Protein AF-A0A9D5JQM1-F1 (afdb_monomer)

Structure (mmCIF, N/CA/C/O backbone):
data_AF-A0A9D5JQM1-F1
#
_entry.id   AF-A0A9D5JQM1-F1
#
loop_
_atom_site.group_PDB
_atom_site.id
_atom_site.type_symbol
_atom_site.label_atom_id
_atom_site.label_alt_id
_atom_site.label_comp_id
_atom_site.label_asym_id
_atom_site.label_entity_id
_atom_site.label_seq_id
_atom_site.pdbx_PDB_ins_code
_atom_site.Cartn_x
_atom_site.Cartn_y
_atom_site.Cartn_z
_atom_site.occupancy
_atom_site.B_iso_or_equiv
_atom_site.auth_seq_id
_atom_site.auth_comp_id
_atom_site.auth_asym_id
_atom_site.auth_atom_id
_atom_site.pdbx_PDB_model_num
ATOM 1 N N . MET A 1 1 ? 53.566 -5.783 -6.086 1.00 63.25 1 MET A N 1
ATOM 2 C CA . MET A 1 1 ? 53.182 -7.204 -5.906 1.00 63.25 1 MET A CA 1
ATOM 3 C C . MET A 1 1 ? 51.922 -7.411 -5.061 1.00 63.25 1 MET A C 1
ATOM 5 O O . MET A 1 1 ? 50.955 -7.956 -5.580 1.00 63.25 1 MET A O 1
ATOM 9 N N . MET A 1 2 ? 51.857 -6.982 -3.789 1.00 69.62 2 MET A N 1
ATOM 10 C CA . MET A 1 2 ? 50.644 -7.212 -2.968 1.00 69.62 2 MET A CA 1
ATOM 11 C C . MET A 1 2 ? 49.400 -6.446 -3.450 1.00 69.62 2 MET A C 1
ATOM 13 O O . MET A 1 2 ? 48.293 -6.981 -3.414 1.00 69.62 2 MET A O 1
ATOM 17 N N . LYS A 1 3 ? 49.568 -5.217 -3.957 1.00 79.88 3 LYS A N 1
ATOM 18 C CA . LYS A 1 3 ? 48.455 -4.411 -4.483 1.00 79.88 3 LYS A CA 1
ATOM 19 C C . LYS A 1 3 ? 47.808 -5.056 -5.713 1.00 79.88 3 LYS A C 1
ATOM 21 O O . LYS A 1 3 ? 46.584 -5.097 -5.795 1.00 79.88 3 LYS A O 1
ATOM 26 N N . GLU A 1 4 ? 48.605 -5.604 -6.634 1.00 82.69 4 GLU A N 1
ATOM 27 C CA . GLU A 1 4 ? 48.062 -6.275 -7.821 1.00 82.69 4 GLU A CA 1
ATOM 28 C C . GLU A 1 4 ? 47.371 -7.596 -7.464 1.00 82.69 4 GLU A C 1
ATOM 30 O O . GLU A 1 4 ? 46.330 -7.921 -8.039 1.00 82.69 4 GLU A O 1
ATOM 35 N N . ALA A 1 5 ? 47.909 -8.339 -6.490 1.00 80.94 5 ALA A N 1
ATOM 36 C CA . ALA A 1 5 ? 47.285 -9.560 -5.985 1.00 80.94 5 ALA A CA 1
ATOM 37 C C . ALA A 1 5 ? 45.921 -9.264 -5.336 1.00 80.94 5 ALA A C 1
ATOM 39 O O . ALA A 1 5 ? 44.926 -9.902 -5.679 1.00 80.94 5 ALA A O 1
ATOM 40 N N . MET A 1 6 ? 45.844 -8.232 -4.489 1.00 79.75 6 MET A N 1
ATOM 41 C CA . MET A 1 6 ? 44.593 -7.784 -3.870 1.00 79.75 6 MET A CA 1
ATOM 42 C C . MET A 1 6 ? 43.574 -7.311 -4.917 1.00 79.75 6 MET A C 1
ATOM 44 O O . MET A 1 6 ? 42.417 -7.725 -4.891 1.00 79.75 6 MET A O 1
ATOM 48 N N . GLN A 1 7 ? 43.999 -6.508 -5.898 1.00 83.94 7 GLN A N 1
ATOM 49 C CA . GLN A 1 7 ? 43.118 -6.043 -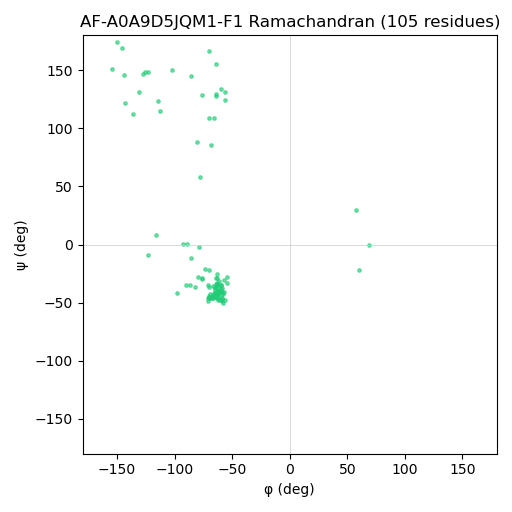6.977 1.00 83.94 7 GLN A CA 1
ATOM 50 C C . GLN A 1 7 ? 42.600 -7.191 -7.856 1.00 83.94 7 GLN A C 1
ATOM 52 O O . GLN A 1 7 ? 41.453 -7.148 -8.304 1.00 83.94 7 GLN A O 1
ATOM 57 N N . ARG A 1 8 ? 43.404 -8.240 -8.079 1.00 82.19 8 ARG A N 1
ATOM 58 C CA . ARG A 1 8 ? 42.966 -9.458 -8.780 1.00 82.19 8 ARG A CA 1
ATOM 59 C C . ARG A 1 8 ? 41.885 -10.213 -8.013 1.00 82.19 8 ARG A C 1
ATOM 61 O O . ARG A 1 8 ? 40.956 -10.711 -8.643 1.00 82.19 8 ARG A O 1
ATOM 68 N N . ILE A 1 9 ? 41.990 -10.289 -6.689 1.00 82.38 9 ILE A N 1
ATOM 69 C CA . ILE A 1 9 ? 40.991 -10.954 -5.844 1.00 82.38 9 ILE A CA 1
ATOM 70 C C . ILE A 1 9 ? 39.702 -10.122 -5.791 1.00 82.38 9 ILE A C 1
ATOM 72 O O . ILE A 1 9 ? 38.628 -10.659 -6.045 1.00 82.38 9 ILE A O 1
ATOM 76 N N . ILE A 1 10 ? 39.795 -8.801 -5.592 1.00 78.94 10 ILE A N 1
ATOM 77 C CA . ILE A 1 10 ? 38.631 -7.893 -5.575 1.00 78.94 10 ILE A CA 1
ATOM 78 C C . ILE A 1 10 ? 37.847 -7.961 -6.894 1.00 78.94 10 ILE A C 1
ATOM 80 O O . ILE A 1 10 ? 36.620 -8.048 -6.880 1.00 78.94 10 ILE A O 1
ATOM 84 N N . ARG A 1 11 ? 38.536 -8.001 -8.043 1.00 75.50 11 ARG A N 1
ATOM 85 C CA . ARG A 1 11 ? 37.885 -8.149 -9.359 1.00 75.50 11 ARG A CA 1
ATOM 86 C C . ARG A 1 11 ? 37.148 -9.479 -9.532 1.00 75.50 11 ARG A C 1
ATOM 88 O O . ARG A 1 11 ? 36.182 -9.527 -10.282 1.00 75.50 11 ARG A O 1
ATOM 95 N N . ARG A 1 12 ? 37.585 -10.547 -8.855 1.00 71.06 12 ARG A N 1
ATOM 96 C CA . ARG A 1 12 ? 36.899 -11.854 -8.853 1.00 71.06 12 ARG A CA 1
ATOM 97 C C . ARG A 1 12 ? 35.697 -11.886 -7.912 1.00 71.06 12 ARG A C 1
ATOM 99 O O . ARG A 1 12 ? 34.768 -12.642 -8.158 1.00 71.06 12 ARG A O 1
ATOM 106 N N . LEU A 1 13 ? 35.725 -11.072 -6.857 1.00 66.88 13 LEU A N 1
ATOM 107 C CA . LEU A 1 13 ? 34.630 -10.922 -5.898 1.00 66.88 13 LEU A CA 1
ATOM 108 C C . LEU A 1 13 ? 33.584 -9.901 -6.343 1.00 66.88 13 LEU A C 1
ATOM 110 O O . LEU A 1 13 ? 32.524 -9.835 -5.732 1.00 66.88 13 LEU A O 1
ATOM 114 N N . THR A 1 14 ? 33.865 -9.100 -7.378 1.00 62.00 14 THR A N 1
ATOM 115 C CA . THR A 1 14 ? 32.885 -8.157 -7.920 1.00 62.00 14 THR A CA 1
ATOM 116 C C . THR A 1 14 ? 31.751 -8.979 -8.532 1.00 62.00 14 THR A C 1
ATOM 118 O O . THR A 1 14 ? 31.973 -9.626 -9.561 1.00 62.00 14 THR A O 1
ATOM 121 N N . PRO A 1 15 ? 30.546 -9.009 -7.937 1.00 62.34 15 PRO A N 1
ATOM 122 C CA . PRO A 1 15 ? 29.467 -9.802 -8.486 1.00 62.34 15 PRO A CA 1
ATOM 123 C C . PRO A 1 15 ? 29.050 -9.117 -9.784 1.00 62.34 15 PRO A C 1
ATOM 125 O O . PRO A 1 15 ? 28.456 -8.041 -9.763 1.00 62.34 15 PRO A O 1
ATOM 128 N N . VAL A 1 16 ? 29.345 -9.721 -10.935 1.00 57.53 16 VAL A N 1
ATOM 129 C CA . VAL A 1 16 ? 28.742 -9.296 -12.207 1.00 57.53 16 VAL A CA 1
ATOM 130 C C . VAL A 1 16 ? 27.324 -9.863 -12.255 1.00 57.53 16 VAL A C 1
ATOM 132 O O . VAL A 1 16 ? 26.963 -10.634 -13.139 1.00 57.53 16 VAL A O 1
ATOM 135 N N . VAL A 1 17 ? 26.497 -9.518 -11.268 1.00 59.94 17 VAL A N 1
ATOM 136 C CA . VA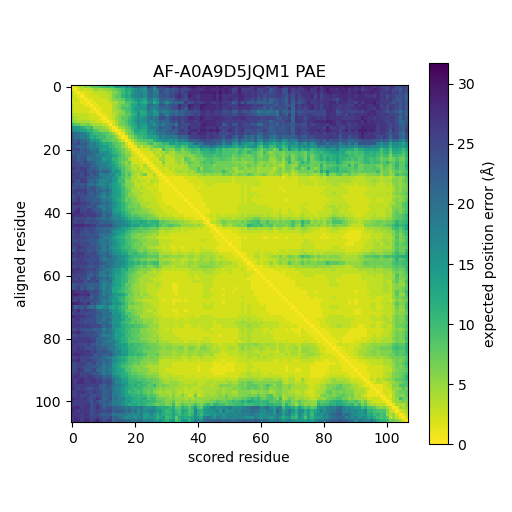L A 1 17 ? 25.067 -9.806 -11.325 1.00 59.94 17 VAL A CA 1
ATOM 137 C C . VAL A 1 17 ? 24.466 -8.707 -12.189 1.00 59.94 17 VAL A C 1
ATOM 139 O O . VAL A 1 17 ? 24.071 -7.648 -11.708 1.00 59.94 17 VAL A O 1
ATOM 142 N N . ARG A 1 18 ? 24.445 -8.928 -13.509 1.00 61.59 18 ARG A N 1
ATOM 143 C CA . ARG A 1 18 ? 23.635 -8.108 -14.416 1.00 61.59 18 ARG A CA 1
ATOM 144 C C . ARG A 1 18 ? 22.169 -8.419 -14.131 1.00 61.59 18 ARG A C 1
ATOM 146 O O . ARG A 1 18 ? 21.579 -9.289 -14.765 1.00 61.59 18 ARG A O 1
ATOM 153 N N . LEU A 1 19 ? 21.597 -7.736 -13.142 1.00 65.88 19 LEU A N 1
ATOM 154 C CA . LEU A 1 19 ? 20.169 -7.819 -12.868 1.00 65.88 19 LEU A CA 1
ATOM 155 C C . LEU A 1 19 ? 19.404 -7.355 -14.118 1.00 65.88 19 LEU A C 1
ATOM 157 O O . LEU A 1 19 ? 19.746 -6.314 -14.691 1.00 65.88 19 LEU A O 1
ATOM 161 N N . PRO A 1 20 ? 18.368 -8.088 -14.559 1.00 76.50 20 PRO A N 1
ATOM 162 C CA . PRO A 1 20 ? 17.524 -7.637 -15.653 1.00 76.50 20 PRO A CA 1
ATOM 163 C C . PRO A 1 20 ? 16.948 -6.257 -15.312 1.00 76.50 20 PRO A C 1
ATOM 165 O O . PRO A 1 20 ? 16.289 -6.102 -14.284 1.00 76.50 20 PRO A O 1
ATOM 168 N N . GLN A 1 21 ? 17.154 -5.255 -16.173 1.00 75.56 21 GLN A N 1
ATOM 169 C CA . GLN A 1 21 ? 16.676 -3.883 -15.928 1.00 75.56 21 GLN A CA 1
ATOM 170 C C . GLN A 1 21 ? 15.168 -3.832 -15.634 1.00 75.56 21 GLN A C 1
ATOM 172 O O . GLN A 1 21 ? 14.712 -3.034 -14.820 1.00 75.56 21 GLN A O 1
ATOM 177 N N . ALA A 1 22 ? 14.390 -4.726 -16.252 1.00 72.75 22 ALA A N 1
ATOM 178 C CA . ALA A 1 22 ? 12.958 -4.863 -16.003 1.00 72.75 22 ALA A CA 1
ATOM 179 C C . ALA A 1 22 ? 12.632 -5.336 -14.575 1.00 72.75 22 ALA A C 1
ATOM 181 O O . ALA A 1 22 ? 11.648 -4.877 -13.995 1.00 72.75 22 ALA A O 1
ATOM 182 N N . ALA A 1 23 ? 13.447 -6.227 -14.000 1.00 72.31 23 ALA A N 1
ATOM 183 C CA . ALA A 1 23 ? 13.289 -6.683 -12.622 1.00 72.31 23 ALA A CA 1
ATOM 184 C C . ALA A 1 23 ? 13.635 -5.558 -11.639 1.00 72.31 23 ALA A C 1
ATOM 186 O O . ALA A 1 23 ? 12.841 -5.271 -10.749 1.00 72.31 23 ALA A O 1
ATOM 187 N N . VAL A 1 24 ? 14.744 -4.845 -11.871 1.00 75.31 24 VAL A N 1
ATOM 188 C CA . VAL A 1 24 ? 15.136 -3.670 -11.069 1.00 75.31 24 VAL A CA 1
ATOM 189 C C . VAL A 1 24 ? 14.043 -2.602 -11.103 1.00 75.31 24 VAL A C 1
ATOM 191 O O . VAL A 1 24 ? 13.566 -2.167 -10.061 1.00 75.31 24 VAL A O 1
ATOM 194 N N . LYS A 1 25 ? 13.561 -2.240 -12.299 1.00 75.88 25 LYS A N 1
ATOM 195 C CA . LYS A 1 25 ? 12.480 -1.259 -12.467 1.00 75.88 25 LYS A CA 1
ATOM 196 C C . LYS A 1 25 ? 11.191 -1.690 -11.764 1.00 75.88 25 LYS A C 1
ATOM 198 O O . LYS A 1 25 ? 10.464 -0.842 -11.259 1.00 75.88 25 LYS A O 1
ATOM 203 N N . ARG A 1 26 ? 10.890 -2.992 -11.733 1.00 76.31 26 ARG A N 1
ATOM 204 C CA . ARG A 1 26 ? 9.727 -3.524 -11.013 1.00 76.31 26 ARG A CA 1
ATOM 205 C C . ARG A 1 26 ? 9.894 -3.386 -9.503 1.00 76.31 26 ARG A C 1
ATOM 207 O O . ARG A 1 26 ? 8.957 -2.935 -8.862 1.00 76.31 26 ARG A O 1
ATOM 214 N N . VAL A 1 27 ? 11.057 -3.742 -8.961 1.00 73.81 27 VAL A N 1
ATOM 215 C CA . VAL A 1 27 ? 11.348 -3.611 -7.523 1.00 73.81 27 VAL A CA 1
ATOM 216 C C . VAL A 1 27 ? 11.221 -2.156 -7.080 1.00 73.81 27 VAL A C 1
ATOM 218 O O . VAL A 1 27 ? 10.496 -1.893 -6.127 1.00 73.81 27 VAL A O 1
ATOM 221 N N . VAL A 1 28 ? 11.804 -1.216 -7.833 1.00 7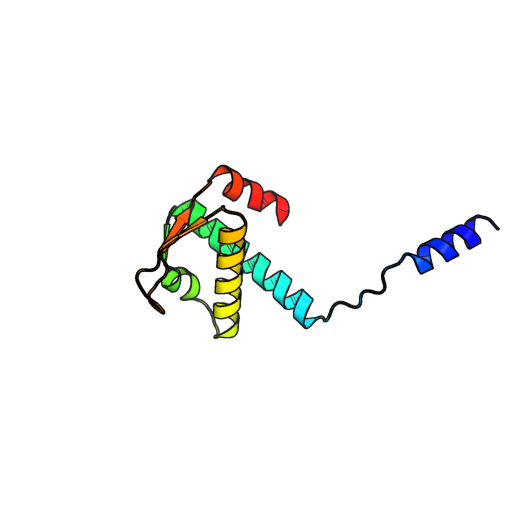5.81 28 VAL A N 1
ATOM 222 C CA . VAL A 1 28 ? 11.669 0.226 -7.558 1.00 75.81 28 VAL A CA 1
ATOM 223 C C . VAL A 1 28 ? 10.192 0.635 -7.530 1.00 75.81 28 VAL A C 1
ATOM 225 O O . VAL A 1 28 ? 9.728 1.223 -6.561 1.00 75.81 28 VAL A O 1
ATOM 228 N N . ARG A 1 29 ? 9.400 0.214 -8.526 1.00 84.69 29 ARG A N 1
ATOM 229 C CA . ARG A 1 29 ? 7.960 0.522 -8.563 1.00 84.69 29 ARG A CA 1
ATOM 230 C C . ARG A 1 29 ? 7.171 -0.076 -7.393 1.00 84.69 29 ARG A C 1
ATOM 232 O O . ARG A 1 29 ? 6.180 0.514 -6.979 1.00 84.69 29 ARG A O 1
ATOM 239 N N . ILE A 1 30 ? 7.561 -1.246 -6.885 1.00 87.81 30 ILE A N 1
ATOM 240 C CA . ILE A 1 30 ? 6.924 -1.842 -5.702 1.00 87.81 30 ILE A CA 1
ATOM 241 C C . ILE A 1 30 ? 7.232 -0.983 -4.470 1.00 87.81 30 ILE A C 1
ATOM 243 O O . ILE A 1 30 ? 6.307 -0.649 -3.736 1.00 87.81 30 ILE A O 1
ATOM 247 N N . GLN A 1 31 ? 8.491 -0.577 -4.275 1.00 87.81 31 GLN A N 1
ATOM 248 C CA . GLN A 1 31 ? 8.902 0.292 -3.162 1.00 87.81 31 GLN A CA 1
ATOM 249 C C . GLN A 1 31 ? 8.159 1.636 -3.176 1.00 87.81 31 GLN A C 1
ATOM 251 O O . GLN A 1 31 ? 7.682 2.093 -2.134 1.00 87.81 31 GLN A O 1
ATOM 256 N N . ASP A 1 32 ? 7.968 2.220 -4.362 1.00 89.69 32 ASP A N 1
ATOM 257 C CA . ASP A 1 32 ? 7.174 3.441 -4.532 1.00 89.69 32 ASP A CA 1
ATOM 258 C C . ASP A 1 32 ? 5.731 3.240 -4.036 1.00 89.69 32 ASP A C 1
ATOM 260 O O . ASP A 1 32 ? 5.193 4.060 -3.288 1.00 89.69 32 A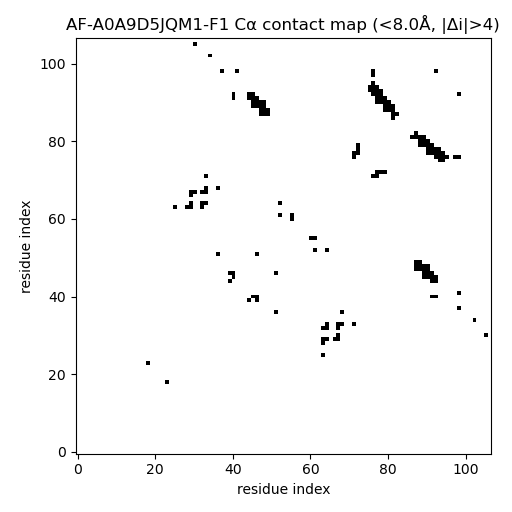SP A O 1
ATOM 264 N N . LYS A 1 33 ? 5.099 2.116 -4.408 1.00 91.62 33 LYS A N 1
ATOM 265 C CA . LYS A 1 33 ? 3.717 1.799 -4.009 1.00 91.62 33 LYS A CA 1
ATOM 266 C C . LYS A 1 33 ? 3.573 1.442 -2.538 1.00 91.62 33 LYS A C 1
ATOM 268 O O . LYS A 1 33 ? 2.575 1.830 -1.932 1.00 91.62 33 LYS A O 1
ATOM 273 N N . ILE A 1 34 ? 4.562 0.773 -1.953 1.00 90.75 34 ILE A N 1
ATOM 274 C CA . ILE A 1 34 ? 4.638 0.542 -0.507 1.00 90.75 34 ILE A CA 1
ATOM 275 C C . ILE A 1 34 ? 4.648 1.888 0.230 1.00 90.75 34 ILE A C 1
ATOM 277 O O . ILE A 1 34 ? 3.843 2.103 1.136 1.00 90.75 34 ILE A O 1
ATOM 281 N N . SER A 1 35 ? 5.498 2.820 -0.208 1.00 89.75 35 SER A N 1
ATOM 282 C CA . SER A 1 35 ? 5.626 4.151 0.397 1.00 89.75 35 SER A CA 1
ATOM 283 C C . SER A 1 35 ? 4.336 4.971 0.277 1.00 89.75 35 SER A C 1
ATOM 285 O O . SER A 1 35 ? 3.900 5.610 1.239 1.00 89.75 35 SER A O 1
ATOM 287 N N . GLU A 1 36 ? 3.687 4.924 -0.889 1.00 91.19 36 GLU A N 1
ATOM 288 C CA . GLU A 1 36 ? 2.404 5.589 -1.138 1.00 91.19 36 GLU A CA 1
ATOM 289 C C . GLU A 1 36 ? 1.293 5.040 -0.226 1.00 91.19 36 GLU A C 1
ATOM 291 O O . GLU A 1 36 ? 0.572 5.810 0.416 1.00 91.19 36 GLU A O 1
ATOM 296 N N . LEU A 1 37 ? 1.170 3.712 -0.126 1.00 90.69 37 LEU A N 1
ATOM 297 C CA . LEU A 1 37 ? 0.165 3.057 0.713 1.00 90.69 37 LEU A CA 1
ATOM 298 C C . LEU A 1 37 ? 0.405 3.336 2.201 1.00 90.69 37 LEU A C 1
ATOM 300 O O . LEU A 1 37 ? -0.522 3.722 2.915 1.00 90.69 37 LEU A O 1
ATOM 304 N N . ALA A 1 38 ? 1.655 3.230 2.658 1.00 89.12 38 ALA A N 1
ATOM 305 C CA . ALA A 1 38 ? 2.030 3.537 4.034 1.00 89.12 38 ALA A CA 1
ATOM 306 C C . ALA A 1 38 ? 1.700 4.994 4.408 1.00 89.12 38 ALA A C 1
ATOM 308 O O . ALA A 1 38 ? 1.205 5.263 5.502 1.00 89.12 38 ALA A O 1
ATOM 309 N N . SER A 1 39 ? 1.924 5.945 3.496 1.00 89.25 39 SER A N 1
ATOM 310 C CA . SER A 1 39 ? 1.575 7.357 3.701 1.00 89.25 39 SER A CA 1
ATOM 311 C C . SER A 1 39 ? 0.066 7.577 3.862 1.00 89.25 39 SER A C 1
ATOM 313 O O . SER A 1 39 ? -0.354 8.344 4.731 1.00 89.25 39 SER A O 1
ATOM 315 N N . HIS A 1 40 ? -0.762 6.886 3.071 1.00 89.81 40 HIS A N 1
ATOM 316 C CA . HIS A 1 40 ? -2.221 6.951 3.206 1.00 89.81 40 HIS A CA 1
ATOM 317 C C . HIS A 1 40 ? -2.709 6.340 4.523 1.00 89.81 40 HIS A C 1
ATOM 319 O O . HIS A 1 40 ? -3.502 6.963 5.238 1.00 89.81 40 HIS A O 1
ATOM 325 N N . LEU A 1 41 ? -2.190 5.163 4.873 1.00 89.69 41 LEU A N 1
ATOM 326 C CA . LEU A 1 41 ? -2.566 4.445 6.089 1.00 89.69 41 LEU A CA 1
ATOM 327 C C . LEU A 1 41 ? -2.212 5.221 7.361 1.00 89.69 41 LEU A C 1
ATOM 329 O O . LEU A 1 41 ? -2.996 5.223 8.303 1.00 89.69 41 LEU A O 1
ATOM 333 N N . ARG A 1 42 ? -1.115 5.986 7.372 1.00 86.75 42 ARG A N 1
ATOM 334 C CA . ARG A 1 42 ? -0.785 6.882 8.497 1.00 86.75 42 ARG A CA 1
ATOM 335 C C . ARG A 1 42 ? -1.804 7.997 8.733 1.00 86.75 42 ARG A C 1
ATOM 337 O O . ARG A 1 42 ? -1.872 8.518 9.838 1.00 86.75 42 ARG A O 1
ATOM 344 N N . LYS A 1 43 ? -2.556 8.406 7.706 1.00 87.38 43 LYS A N 1
ATOM 345 C CA . LYS A 1 43 ? -3.534 9.504 7.805 1.00 87.38 43 LYS A CA 1
ATOM 346 C C . LYS A 1 43 ? -4.923 9.025 8.204 1.00 87.38 43 LYS A C 1
ATOM 348 O O . LYS A 1 43 ? -5.650 9.758 8.858 1.00 87.38 43 LYS A O 1
ATOM 353 N N . THR A 1 44 ? -5.305 7.834 7.751 1.00 84.81 44 THR A N 1
ATOM 354 C CA . THR A 1 44 ? -6.700 7.362 7.793 1.00 84.81 44 THR A CA 1
ATOM 355 C C . THR A 1 44 ? -6.874 6.047 8.550 1.00 84.81 44 THR A C 1
ATOM 357 O O . THR A 1 44 ? -8.003 5.674 8.847 1.00 84.81 44 THR A O 1
ATOM 360 N N . SER A 1 45 ? -5.780 5.365 8.921 1.00 84.62 45 SER A N 1
ATOM 361 C CA . SER A 1 45 ? -5.715 4.048 9.591 1.00 84.62 45 SER A CA 1
ATOM 362 C C . SER A 1 45 ? -6.356 2.877 8.833 1.00 84.62 45 SER A C 1
ATOM 364 O O . SER A 1 45 ? -5.982 1.727 9.070 1.00 84.62 45 SER A O 1
ATOM 366 N N . LYS A 1 46 ? -7.275 3.158 7.904 1.00 92.25 46 LYS A N 1
ATOM 367 C CA . LYS A 1 46 ? -7.958 2.211 7.027 1.00 92.25 46 LYS A CA 1
ATOM 368 C C . LYS A 1 46 ? -8.199 2.803 5.640 1.00 92.25 46 LYS A C 1
ATOM 370 O O . LYS A 1 46 ? -8.460 3.998 5.514 1.00 92.25 46 LYS A O 1
ATOM 375 N N . ILE A 1 47 ? -8.142 1.963 4.613 1.00 95.38 47 ILE A N 1
ATOM 376 C CA . ILE A 1 47 ? -8.453 2.323 3.224 1.00 95.38 47 ILE A CA 1
ATOM 377 C C . ILE A 1 47 ? -8.892 1.081 2.444 1.00 95.38 47 ILE A C 1
ATOM 379 O O . ILE A 1 47 ? -8.426 -0.019 2.727 1.00 95.38 47 ILE A O 1
ATOM 383 N N . HIS A 1 48 ? -9.729 1.252 1.424 1.00 96.31 48 HIS A N 1
ATOM 384 C CA . HIS A 1 48 ? -10.024 0.174 0.479 1.00 96.31 48 HIS A CA 1
ATOM 385 C C . HIS A 1 48 ? -8.995 0.109 -0.661 1.00 96.31 48 HIS A C 1
ATOM 387 O O . HIS A 1 48 ? -8.512 1.135 -1.155 1.00 96.31 48 HIS A O 1
ATOM 393 N N . PHE A 1 49 ? -8.677 -1.092 -1.142 1.00 95.50 49 PHE A N 1
ATOM 394 C CA . PHE A 1 49 ? -7.734 -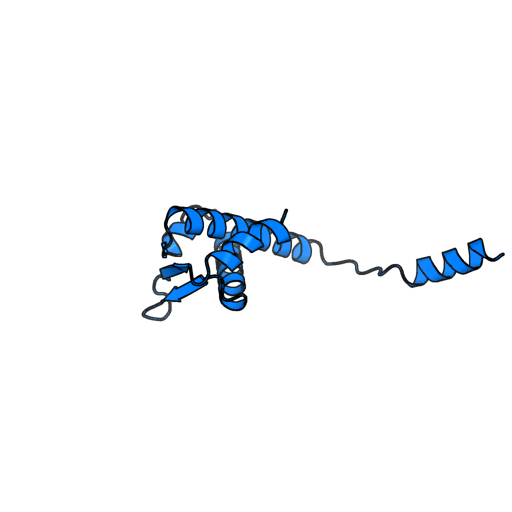1.282 -2.246 1.00 95.50 49 PHE A CA 1
ATOM 395 C C . PHE A 1 49 ? -8.223 -0.640 -3.552 1.00 95.50 49 PHE A C 1
ATOM 397 O O . PHE A 1 49 ? -7.424 -0.054 -4.296 1.00 95.50 49 PHE A O 1
ATOM 404 N N . SER A 1 50 ? -9.532 -0.664 -3.814 1.00 94.81 50 SER A N 1
ATOM 405 C CA . SER A 1 50 ? -10.144 0.067 -4.931 1.00 94.81 50 SER A CA 1
ATOM 406 C C . SER A 1 50 ? -9.855 1.576 -4.872 1.00 94.81 50 SER A C 1
ATOM 408 O O . SER A 1 50 ? -9.506 2.192 -5.883 1.00 94.81 50 SER A O 1
ATOM 410 N N . GLN A 1 51 ? -9.914 2.176 -3.680 1.00 93.50 51 GLN A N 1
ATOM 411 C CA . GLN A 1 51 ? -9.631 3.595 -3.462 1.00 93.50 51 GLN A CA 1
ATOM 412 C C . GLN A 1 51 ? -8.148 3.903 -3.672 1.00 93.50 51 GLN A C 1
ATOM 414 O O . GLN A 1 51 ? -7.814 4.887 -4.338 1.00 93.50 51 GLN A O 1
ATOM 419 N N . PHE A 1 52 ? -7.263 3.039 -3.166 1.00 93.19 52 PHE A N 1
ATOM 420 C CA . PHE A 1 52 ? -5.817 3.161 -3.355 1.00 93.19 52 PHE A CA 1
ATOM 421 C C . PHE A 1 52 ? -5.419 3.067 -4.837 1.00 93.19 52 PHE A C 1
ATOM 423 O O . PHE A 1 52 ? -4.597 3.843 -5.322 1.00 93.19 52 PHE A O 1
ATOM 430 N N . THR A 1 53 ? -6.045 2.164 -5.594 1.00 93.69 53 THR A N 1
ATOM 431 C CA . THR A 1 53 ? -5.732 1.940 -7.015 1.00 93.69 53 THR A CA 1
ATOM 432 C C . THR A 1 53 ? -6.525 2.814 -7.983 1.00 93.69 53 THR A C 1
ATOM 434 O O . THR A 1 53 ? -6.297 2.744 -9.192 1.00 93.69 53 THR A O 1
ATOM 437 N N . ARG A 1 54 ? -7.411 3.691 -7.494 1.00 91.81 54 ARG A N 1
ATOM 438 C CA . ARG A 1 54 ? -8.259 4.551 -8.337 1.00 91.81 54 ARG A CA 1
ATOM 439 C C . ARG A 1 54 ? -7.465 5.437 -9.302 1.00 91.81 54 ARG A C 1
ATOM 441 O O . ARG A 1 54 ? -7.956 5.756 -10.378 1.00 91.81 54 ARG A O 1
ATOM 448 N N . LYS A 1 55 ? -6.249 5.842 -8.921 1.00 85.44 55 LYS A N 1
ATOM 449 C CA . LYS A 1 55 ? -5.352 6.678 -9.743 1.00 85.44 55 LYS A CA 1
ATOM 450 C C . LYS A 1 55 ? -4.364 5.878 -10.601 1.00 85.44 55 LYS A C 1
ATOM 452 O O . LYS A 1 55 ? -3.560 6.491 -11.300 1.00 85.44 55 LYS A O 1
ATOM 457 N N . ALA A 1 56 ? -4.392 4.546 -10.541 1.00 90.00 56 ALA A N 1
ATOM 458 C CA . ALA A 1 56 ? -3.501 3.710 -11.336 1.00 90.00 56 ALA A CA 1
ATOM 459 C C . ALA A 1 56 ? -3.796 3.898 -12.832 1.00 90.00 56 ALA A C 1
ATOM 461 O O . ALA A 1 56 ? -4.947 3.808 -13.261 1.00 90.00 56 ALA A O 1
ATOM 462 N N . LYS A 1 57 ? -2.752 4.153 -13.623 1.00 87.56 57 LYS A N 1
ATOM 463 C CA . LYS A 1 57 ? -2.869 4.503 -15.046 1.00 87.56 57 LYS A CA 1
ATOM 464 C C . LYS A 1 57 ? -3.185 3.301 -15.926 1.00 87.56 57 LYS A C 1
ATOM 466 O O . LYS A 1 57 ? -3.800 3.449 -16.976 1.00 87.56 57 LYS A O 1
ATOM 471 N N . ASP A 1 58 ? -2.745 2.118 -15.512 1.00 91.38 58 ASP A N 1
ATOM 472 C CA . ASP A 1 58 ? -2.892 0.893 -16.282 1.00 91.38 58 ASP A CA 1
ATOM 473 C C . ASP A 1 58 ? -2.996 -0.352 -15.380 1.00 91.38 58 ASP A C 1
ATOM 475 O O . ASP A 1 58 ? -2.852 -0.306 -14.153 1.00 91.38 58 ASP A O 1
ATOM 479 N N . ARG A 1 59 ? -3.260 -1.505 -16.008 1.00 89.75 59 ARG A N 1
ATOM 480 C CA . ARG 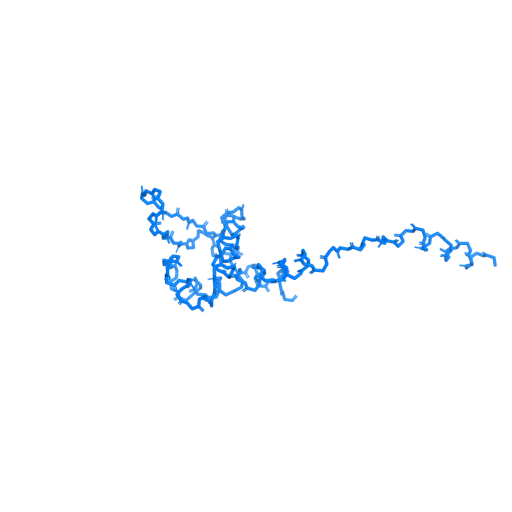A 1 59 ? -3.328 -2.804 -15.321 1.00 89.75 59 ARG A CA 1
ATOM 481 C C . ARG A 1 59 ? -1.998 -3.179 -14.669 1.00 89.75 59 ARG A C 1
ATOM 483 O O . ARG A 1 59 ? -2.002 -3.856 -13.645 1.00 89.75 59 ARG A O 1
ATOM 490 N N . HIS A 1 60 ? -0.873 -2.767 -15.247 1.00 90.06 60 HIS A N 1
ATOM 491 C CA . HIS A 1 60 ? 0.437 -3.079 -14.697 1.00 90.06 60 HIS A CA 1
ATOM 492 C C . HIS A 1 60 ? 0.643 -2.374 -13.352 1.00 90.06 60 HIS A C 1
ATOM 494 O O . HIS A 1 60 ? 1.052 -3.019 -12.392 1.00 90.06 60 HIS A O 1
ATOM 500 N N . GLU A 1 61 ? 0.284 -1.097 -13.242 1.00 89.94 61 GLU A N 1
ATOM 501 C CA . GLU A 1 61 ? 0.345 -0.336 -11.998 1.00 89.94 61 GLU A CA 1
ATOM 502 C C . GLU A 1 61 ? -0.579 -0.928 -10.926 1.00 89.94 61 GLU A C 1
ATOM 504 O O . GLU A 1 61 ? -0.148 -1.078 -9.785 1.00 89.94 61 GLU A O 1
ATOM 509 N N . LYS A 1 62 ? -1.787 -1.386 -11.293 1.00 92.25 62 LYS A N 1
ATOM 510 C CA . LYS A 1 62 ? -2.668 -2.120 -10.362 1.00 92.25 62 LYS A CA 1
ATOM 511 C C . LYS A 1 62 ? -2.025 -3.404 -9.831 1.00 92.25 62 LYS A C 1
ATOM 513 O O . LYS A 1 62 ? -2.103 -3.676 -8.636 1.00 92.25 62 LYS A O 1
ATOM 518 N N . VAL A 1 63 ? -1.364 -4.178 -10.696 1.00 92.75 63 VAL A N 1
ATOM 519 C CA . VAL A 1 63 ? -0.652 -5.402 -10.289 1.00 92.75 63 VAL A CA 1
ATOM 520 C C . VAL A 1 63 ? 0.515 -5.073 -9.357 1.00 92.75 63 VAL A C 1
ATOM 522 O O . VAL A 1 63 ? 0.694 -5.752 -8.352 1.00 92.75 63 VAL A O 1
ATOM 525 N N . VAL A 1 64 ? 1.286 -4.019 -9.638 1.00 92.25 64 VAL A N 1
ATOM 526 C CA . VAL A 1 64 ? 2.371 -3.583 -8.744 1.00 92.25 64 VAL A CA 1
ATOM 527 C C . VAL A 1 64 ? 1.828 -3.130 -7.386 1.00 92.25 64 VAL A C 1
ATOM 529 O O . VAL A 1 64 ? 2.378 -3.526 -6.362 1.00 92.25 64 VAL A O 1
ATOM 532 N N . SER A 1 65 ? 0.733 -2.366 -7.358 1.00 93.56 65 SER A N 1
ATOM 533 C CA . SER A 1 65 ? 0.055 -1.978 -6.115 1.00 93.56 65 SER A CA 1
ATOM 534 C C . SER A 1 65 ? -0.421 -3.187 -5.309 1.00 93.56 65 SER A C 1
ATOM 536 O O . SER A 1 65 ? -0.311 -3.184 -4.086 1.00 93.56 65 SER A O 1
ATOM 538 N N . PHE A 1 66 ? -0.912 -4.233 -5.977 1.00 94.75 66 PHE A N 1
ATOM 539 C CA . PHE A 1 66 ? -1.307 -5.470 -5.307 1.00 94.75 66 PHE A CA 1
ATOM 540 C C . PHE A 1 66 ? -0.102 -6.206 -4.705 1.00 94.75 66 PHE A C 1
ATOM 542 O O . PHE A 1 66 ? -0.143 -6.625 -3.554 1.00 94.75 66 PHE A O 1
ATOM 549 N N . LEU A 1 67 ? 1.011 -6.301 -5.439 1.00 93.94 67 LEU A N 1
ATOM 550 C CA . LEU A 1 67 ? 2.251 -6.886 -4.915 1.00 93.94 67 LEU A CA 1
ATOM 551 C C . LEU A 1 67 ? 2.803 -6.099 -3.717 1.00 93.94 67 LEU A C 1
ATOM 553 O O . LEU A 1 67 ? 3.272 -6.703 -2.757 1.00 93.94 67 LEU A O 1
ATOM 557 N N . ALA A 1 68 ? 2.716 -4.768 -3.751 1.00 92.69 68 ALA A N 1
ATOM 558 C CA . ALA A 1 68 ? 3.088 -3.911 -2.628 1.00 92.69 68 ALA A CA 1
ATOM 559 C C . ALA A 1 68 ? 2.225 -4.181 -1.385 1.00 92.69 68 ALA A C 1
ATOM 561 O O . ALA A 1 68 ? 2.755 -4.272 -0.279 1.00 92.69 68 ALA A O 1
ATOM 562 N N . LEU A 1 69 ? 0.912 -4.365 -1.565 1.00 94.75 69 LEU A N 1
ATOM 563 C CA . LEU A 1 69 ? 0.013 -4.760 -0.482 1.00 94.75 69 LEU A CA 1
ATOM 564 C C . LEU A 1 69 ? 0.419 -6.114 0.121 1.00 94.75 69 LEU A C 1
ATOM 566 O O . LEU A 1 69 ? 0.534 -6.226 1.340 1.00 94.75 69 LEU A O 1
ATOM 570 N N . LEU A 1 70 ? 0.684 -7.123 -0.715 1.00 95.00 70 LEU A N 1
ATOM 571 C CA . LEU A 1 70 ? 1.096 -8.450 -0.244 1.00 95.00 70 LEU A CA 1
ATOM 572 C C . LEU A 1 70 ? 2.414 -8.417 0.537 1.00 95.00 70 LEU A C 1
ATOM 574 O O . LEU A 1 70 ? 2.564 -9.150 1.513 1.00 95.00 70 LEU A O 1
ATOM 578 N N . GLU A 1 71 ? 3.356 -7.559 0.148 1.00 91.81 71 GLU A N 1
ATOM 579 C CA . GLU A 1 71 ? 4.607 -7.392 0.889 1.00 91.81 71 GLU A CA 1
ATOM 580 C C . GLU A 1 71 ? 4.364 -6.789 2.283 1.00 91.81 71 GLU A C 1
ATOM 582 O O . GLU A 1 71 ? 4.903 -7.293 3.266 1.00 91.81 71 GLU A O 1
ATOM 587 N N . LEU A 1 72 ? 3.487 -5.785 2.411 1.00 92.19 72 LEU A N 1
ATOM 588 C CA . LEU A 1 72 ? 3.119 -5.217 3.716 1.00 92.19 72 LEU A CA 1
ATOM 589 C C . LEU A 1 72 ? 2.392 -6.225 4.619 1.00 92.19 72 LEU A C 1
ATOM 591 O O . LEU A 1 72 ? 2.624 -6.251 5.832 1.00 92.19 72 LEU A O 1
ATOM 595 N N . VAL A 1 73 ? 1.539 -7.073 4.037 1.00 94.12 73 VAL A N 1
ATOM 596 C CA . VAL A 1 73 ? 0.884 -8.179 4.754 1.00 94.12 73 VAL A CA 1
ATOM 597 C C . VAL A 1 73 ? 1.926 -9.197 5.221 1.00 94.12 73 VAL A C 1
ATOM 599 O O . VAL A 1 73 ? 1.927 -9.597 6.385 1.00 94.12 73 VAL A O 1
ATOM 602 N N . LYS A 1 74 ? 2.875 -9.572 4.353 1.00 92.19 74 LYS A N 1
ATOM 603 C CA . LYS A 1 74 ? 3.982 -10.484 4.688 1.00 92.19 74 LYS A CA 1
ATOM 604 C C . LYS A 1 74 ? 4.838 -9.948 5.841 1.00 92.19 74 LYS A C 1
ATOM 606 O O . LYS A 1 74 ? 5.254 -10.722 6.702 1.00 92.19 74 LYS A O 1
ATOM 611 N N . GLN A 1 75 ? 5.061 -8.636 5.894 1.00 90.12 75 GLN A N 1
ATOM 612 C CA . GLN A 1 75 ? 5.784 -7.960 6.979 1.00 90.12 75 GLN A CA 1
ATOM 613 C C . GLN A 1 75 ? 4.936 -7.746 8.249 1.00 90.12 75 GLN A C 1
ATOM 615 O O . GLN A 1 75 ? 5.453 -7.273 9.265 1.00 90.12 75 GLN A O 1
ATOM 620 N N . ARG A 1 76 ? 3.652 -8.137 8.230 1.00 92.06 76 ARG A N 1
ATOM 621 C CA . ARG A 1 76 ? 2.673 -7.962 9.321 1.00 92.06 76 ARG A CA 1
ATOM 622 C C . ARG A 1 76 ? 2.470 -6.502 9.742 1.00 92.06 76 ARG A C 1
ATOM 624 O O . ARG A 1 76 ? 2.183 -6.220 10.899 1.00 92.06 76 ARG A O 1
ATOM 631 N N . VAL A 1 77 ? 2.647 -5.576 8.804 1.00 91.81 77 VAL A N 1
ATOM 632 C CA . VAL A 1 77 ? 2.448 -4.133 9.025 1.00 91.81 77 VAL A CA 1
ATOM 633 C C . VAL A 1 77 ? 0.966 -3.783 8.902 1.00 91.81 77 VAL A C 1
ATOM 635 O O . VAL A 1 77 ? 0.438 -2.933 9.622 1.00 91.81 77 VAL A O 1
ATOM 638 N N . VAL A 1 78 ? 0.287 -4.459 7.976 1.00 94.88 78 VAL A N 1
ATOM 639 C CA . VAL A 1 78 ? -1.127 -4.257 7.667 1.00 94.88 78 VAL A CA 1
ATOM 640 C C . VAL A 1 78 ? -1.872 -5.577 7.758 1.00 94.88 78 VAL A C 1
ATOM 642 O O . VAL A 1 78 ? -1.329 -6.633 7.426 1.00 94.88 78 VAL A O 1
ATOM 645 N N . ARG A 1 79 ? -3.140 -5.493 8.149 1.00 96.12 79 ARG A N 1
ATOM 646 C CA . ARG A 1 79 ? -4.110 -6.571 7.985 1.00 96.12 79 ARG A CA 1
ATOM 647 C C . ARG A 1 79 ? -4.997 -6.244 6.791 1.00 96.12 79 ARG A C 1
ATOM 649 O O . ARG A 1 79 ? -5.266 -5.072 6.520 1.00 96.12 79 ARG A O 1
ATOM 656 N N . VAL A 1 80 ? -5.477 -7.284 6.128 1.00 96.81 80 VAL A N 1
ATOM 657 C CA . VAL A 1 80 ? -6.457 -7.167 5.052 1.00 96.81 80 VAL A CA 1
ATOM 658 C C . VAL A 1 80 ? -7.689 -7.997 5.364 1.00 96.81 80 VAL A C 1
ATOM 660 O O . VAL A 1 80 ? -7.575 -9.028 6.026 1.00 96.81 80 VAL A O 1
ATOM 663 N N . ASP A 1 81 ? -8.837 -7.532 4.896 1.00 97.00 81 ASP A N 1
ATOM 664 C CA . ASP A 1 81 ? -10.118 -8.228 4.965 1.00 97.00 81 ASP A CA 1
ATOM 665 C C . ASP A 1 81 ? -10.764 -8.197 3.572 1.00 97.00 81 ASP A C 1
ATOM 667 O O . ASP A 1 81 ? -10.756 -7.155 2.912 1.00 97.00 81 ASP A O 1
ATOM 671 N N . GLN A 1 82 ? -11.224 -9.352 3.096 1.00 96.88 82 GLN A N 1
ATOM 672 C CA . GLN A 1 82 ? -11.878 -9.524 1.800 1.00 96.88 82 GLN A CA 1
ATOM 673 C C . GLN A 1 82 ? -12.980 -10.568 1.977 1.00 96.88 82 GLN A C 1
ATOM 675 O O . GLN A 1 82 ? -12.693 -11.696 2.377 1.00 96.88 82 GLN A O 1
ATOM 680 N N . GLU A 1 83 ? -14.219 -10.181 1.680 1.00 95.12 83 GLU A N 1
ATOM 681 C CA . GLU A 1 83 ? -15.394 -11.024 1.922 1.00 95.12 83 GLU A CA 1
ATOM 682 C C . GLU A 1 83 ? -15.452 -12.234 0.977 1.00 95.12 83 GLU A C 1
ATOM 684 O O . GLU A 1 83 ? -15.690 -13.353 1.428 1.00 95.12 83 GLU A O 1
ATOM 689 N N . ASP A 1 84 ? -15.194 -12.025 -0.318 1.00 95.94 84 ASP A N 1
ATOM 690 C CA . ASP A 1 84 ? -15.206 -13.075 -1.342 1.00 95.94 84 ASP A CA 1
ATOM 691 C C . ASP A 1 84 ? -14.146 -12.814 -2.431 1.00 95.94 84 ASP A C 1
ATOM 693 O O . ASP A 1 84 ? -13.529 -11.747 -2.520 1.00 95.94 84 ASP A O 1
ATOM 697 N N . LEU A 1 85 ? -13.906 -13.805 -3.286 1.00 93.62 85 LEU A N 1
ATOM 698 C CA . LEU A 1 85 ? -13.009 -13.692 -4.427 1.00 93.62 85 LEU A CA 1
ATOM 699 C C . LEU A 1 85 ? -13.425 -12.523 -5.327 1.00 93.62 85 LEU A C 1
ATOM 701 O O . LEU A 1 85 ? -14.564 -12.427 -5.767 1.00 93.62 85 LEU A O 1
ATOM 705 N N . PHE A 1 86 ? -12.443 -11.688 -5.672 1.00 90.25 86 PHE A N 1
ATOM 706 C CA . PHE A 1 86 ? -12.594 -10.496 -6.519 1.00 90.25 86 PHE A CA 1
ATOM 707 C C . PHE A 1 86 ? -13.380 -9.332 -5.904 1.00 90.25 86 PHE A C 1
ATOM 709 O O . PHE A 1 86 ? -13.446 -8.280 -6.544 1.00 90.25 86 PHE A O 1
ATOM 716 N N . GLU A 1 87 ? -13.875 -9.470 -4.675 1.00 95.12 87 GLU A N 1
ATOM 717 C CA . GLU A 1 87 ? -14.423 -8.344 -3.923 1.00 95.12 87 GLU A CA 1
ATOM 718 C C . GLU A 1 87 ? -13.325 -7.371 -3.487 1.00 95.12 87 GLU A C 1
ATOM 720 O O . GLU A 1 87 ? -12.120 -7.649 -3.574 1.00 95.12 87 GLU A O 1
ATOM 725 N N . ASP A 1 88 ? -13.740 -6.185 -3.051 1.00 96.00 88 ASP A N 1
ATOM 726 C CA . ASP A 1 88 ? -12.800 -5.174 -2.580 1.00 96.00 88 ASP A CA 1
ATOM 727 C C . ASP A 1 88 ? -12.060 -5.637 -1.317 1.00 96.00 88 ASP A C 1
ATOM 729 O O . ASP A 1 88 ? -12.523 -6.484 -0.556 1.00 96.00 88 ASP A O 1
ATOM 733 N N . ILE A 1 89 ? -10.878 -5.066 -1.104 1.00 97.38 89 ILE A N 1
ATOM 734 C CA . ILE A 1 89 ? -9.998 -5.436 0.003 1.00 97.38 89 ILE A CA 1
ATOM 735 C C . ILE A 1 89 ? -9.925 -4.249 0.956 1.00 97.38 89 ILE A C 1
ATOM 737 O O . ILE A 1 89 ? -9.392 -3.196 0.593 1.00 97.38 89 ILE A O 1
ATOM 741 N N . GLU A 1 90 ? -10.435 -4.406 2.175 1.00 97.44 90 GLU A N 1
ATOM 742 C CA . GLU A 1 90 ? -10.197 -3.444 3.251 1.00 97.44 90 GLU A CA 1
ATOM 743 C C . GLU A 1 90 ? -8.774 -3.645 3.779 1.00 97.44 90 GLU A C 1
ATOM 745 O O . GLU A 1 90 ? -8.365 -4.753 4.116 1.00 97.44 90 GLU A O 1
ATOM 750 N N . ILE A 1 91 ? -8.003 -2.563 3.855 1.00 96.69 91 ILE A N 1
ATOM 751 C CA . ILE A 1 91 ? -6.628 -2.550 4.351 1.00 96.69 91 ILE A CA 1
ATOM 752 C C . ILE A 1 91 ? -6.612 -1.714 5.626 1.00 96.69 91 ILE A C 1
ATOM 754 O O . ILE A 1 91 ? -6.980 -0.539 5.599 1.00 96.69 91 ILE A O 1
ATOM 758 N N . ALA A 1 92 ? -6.142 -2.289 6.730 1.00 95.75 92 ALA A N 1
ATOM 759 C CA . ALA A 1 92 ? -6.033 -1.609 8.018 1.00 95.75 92 ALA A CA 1
ATOM 760 C C . ALA A 1 92 ? -4.621 -1.736 8.597 1.00 95.75 92 ALA A C 1
ATOM 762 O O . ALA A 1 92 ? -3.955 -2.760 8.426 1.00 95.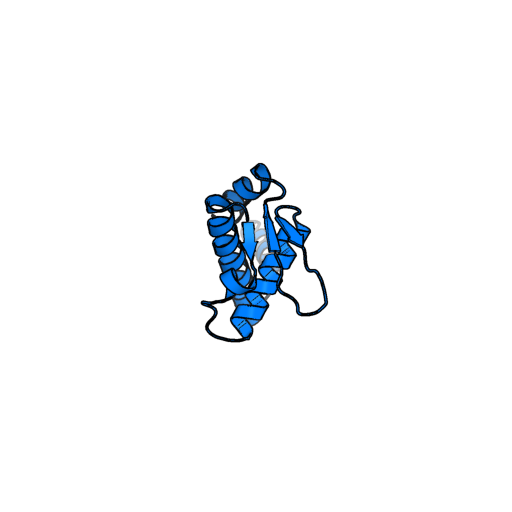75 92 ALA A O 1
ATOM 763 N N . VAL A 1 93 ? -4.167 -0.709 9.318 1.00 94.56 93 VAL A N 1
ATOM 764 C CA . VAL A 1 93 ? -2.901 -0.782 10.063 1.00 94.56 93 VAL A CA 1
ATOM 765 C C . VAL A 1 93 ? -3.022 -1.843 11.154 1.00 9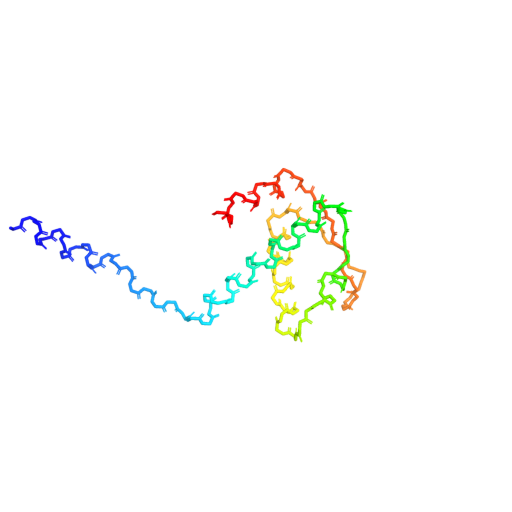4.56 93 VAL A C 1
ATOM 767 O O . VAL A 1 93 ? -3.966 -1.824 11.941 1.00 94.56 93 VAL A O 1
ATOM 770 N N . GLN A 1 94 ? -2.065 -2.769 11.187 1.00 93.00 94 GLN A N 1
ATOM 771 C CA . GLN A 1 94 ? -1.965 -3.781 12.237 1.00 93.00 94 GLN A CA 1
ATOM 772 C C . GLN A 1 94 ? -0.957 -3.368 13.310 1.00 93.00 94 GLN A C 1
ATOM 774 O O . GLN A 1 94 ? -1.223 -3.547 14.494 1.00 93.00 94 GLN A O 1
ATOM 779 N N . ASP A 1 95 ? 0.182 -2.814 12.892 1.00 90.25 95 ASP A N 1
ATOM 780 C CA . ASP A 1 95 ? 1.285 -2.431 13.770 1.00 90.25 95 ASP A CA 1
ATOM 781 C C . ASP A 1 95 ? 1.810 -1.046 13.357 1.00 90.25 95 ASP A C 1
ATOM 783 O O . ASP A 1 95 ? 2.345 -0.858 12.258 1.00 90.25 95 ASP A O 1
ATOM 787 N N . LEU A 1 96 ? 1.595 -0.055 14.226 1.00 83.06 96 LEU A N 1
ATOM 788 C CA . LEU A 1 96 ? 1.940 1.341 13.962 1.00 83.06 96 LEU A CA 1
ATOM 789 C C . LEU A 1 96 ? 3.446 1.610 14.099 1.00 83.06 96 LEU A C 1
ATOM 791 O O . LEU A 1 96 ? 3.970 2.485 13.400 1.00 83.06 96 LEU A O 1
ATOM 795 N N . ASP A 1 97 ? 4.135 0.848 14.946 1.00 85.31 97 ASP A N 1
ATOM 796 C CA . ASP A 1 97 ? 5.574 0.983 15.165 1.00 85.31 97 ASP A CA 1
ATOM 797 C C . ASP A 1 97 ? 6.314 0.485 13.921 1.00 85.31 97 ASP A C 1
ATOM 799 O O . ASP A 1 97 ? 7.061 1.239 13.296 1.00 85.31 97 ASP A O 1
ATOM 803 N N . ARG A 1 98 ? 5.947 -0.703 13.422 1.00 84.62 98 ARG A N 1
ATOM 804 C CA . ARG A 1 98 ? 6.485 -1.239 12.157 1.00 84.62 98 ARG A CA 1
ATOM 805 C C . ARG A 1 98 ? 6.172 -0.365 10.954 1.00 84.62 98 ARG A C 1
ATOM 807 O O . ARG A 1 98 ? 7.010 -0.180 10.072 1.00 84.62 98 ARG A O 1
ATOM 814 N N . LEU A 1 99 ? 4.958 0.187 10.898 1.00 81.69 99 LEU A N 1
ATOM 815 C CA . LEU A 1 99 ? 4.606 1.135 9.845 1.00 81.69 99 LEU A CA 1
ATOM 816 C C . LEU A 1 99 ? 5.535 2.348 9.891 1.00 81.69 99 LEU A C 1
ATOM 818 O O . LEU A 1 99 ? 5.850 2.899 8.836 1.00 81.69 99 LEU A O 1
ATOM 822 N N . THR A 1 100 ? 5.959 2.761 11.090 1.00 78.12 100 THR A N 1
ATOM 823 C CA . THR A 1 100 ? 6.884 3.869 11.331 1.00 78.12 100 THR A CA 1
ATOM 824 C C . THR A 1 100 ? 8.300 3.560 10.879 1.00 78.12 100 THR A C 1
ATOM 826 O O . THR A 1 100 ? 8.833 4.362 10.105 1.00 78.12 100 THR A O 1
ATOM 829 N N . ASP A 1 101 ? 8.806 2.379 11.210 1.00 79.19 101 ASP A N 1
ATOM 830 C CA . ASP A 1 101 ? 10.131 1.884 10.821 1.00 79.19 101 ASP A CA 1
ATOM 831 C C . ASP A 1 101 ? 10.292 1.718 9.305 1.00 79.19 101 ASP A C 1
ATOM 833 O O . ASP A 1 101 ? 11.369 1.957 8.761 1.00 79.19 101 ASP A O 1
ATOM 837 N N . LEU A 1 102 ? 9.198 1.442 8.587 1.00 74.00 102 LEU A N 1
ATOM 838 C CA . LEU A 1 102 ? 9.187 1.374 7.122 1.00 74.00 102 LEU A CA 1
ATOM 839 C C . LEU A 1 102 ? 9.725 2.647 6.449 1.00 74.00 102 LEU A C 1
ATOM 841 O O . LEU A 1 102 ? 10.252 2.585 5.347 1.00 74.00 102 LEU A O 1
ATOM 845 N N . LYS A 1 103 ? 9.619 3.822 7.086 1.00 60.34 103 LYS A N 1
ATOM 846 C CA . LYS A 1 103 ? 10.208 5.054 6.530 1.00 60.34 103 LYS A CA 1
ATOM 847 C C . LYS A 1 103 ? 11.735 5.060 6.564 1.00 60.34 103 LYS A C 1
ATOM 849 O O . LYS A 1 103 ? 12.318 5.827 5.813 1.00 60.34 103 LYS A O 1
ATOM 854 N N . ILE A 1 104 ? 12.359 4.268 7.432 1.00 55.00 104 ILE A N 1
ATOM 855 C CA . ILE A 1 104 ? 13.812 4.231 7.624 1.00 55.00 104 ILE A CA 1
ATOM 856 C C . ILE A 1 104 ? 14.458 3.265 6.625 1.00 55.00 104 ILE A C 1
ATOM 858 O O . ILE A 1 104 ? 15.543 3.539 6.127 1.00 55.00 104 ILE A O 1
ATOM 862 N N . GLU A 1 105 ? 13.781 2.167 6.277 1.00 56.81 105 GLU A N 1
ATOM 863 C CA . GLU A 1 105 ? 14.321 1.155 5.355 1.00 56.81 105 GLU A CA 1
ATOM 864 C C . GLU A 1 105 ? 14.351 1.594 3.881 1.00 56.81 105 GLU A C 1
ATOM 866 O O . GLU A 1 105 ? 15.106 1.032 3.087 1.00 56.81 105 GLU A O 1
ATOM 871 N N . PHE A 1 106 ? 13.538 2.586 3.507 1.00 54.84 106 PHE A N 1
ATOM 872 C CA . PHE A 1 106 ? 13.411 3.063 2.123 1.00 54.84 106 PHE A CA 1
ATOM 873 C C . PHE A 1 106 ? 13.867 4.522 1.917 1.00 54.84 106 PHE A C 1
ATOM 875 O O . PHE A 1 106 ? 13.621 5.072 0.840 1.00 54.84 106 PHE A O 1
ATOM 882 N N . ALA A 1 107 ? 14.484 5.150 2.929 1.00 46.44 107 ALA A N 1
ATOM 883 C CA . ALA A 1 107 ? 15.042 6.510 2.873 1.00 46.44 107 ALA A CA 1
ATOM 884 C C . ALA A 1 107 ? 16.569 6.538 2.663 1.00 46.44 107 ALA A C 1
ATOM 886 O O . ALA A 1 107 ? 17.157 5.475 2.360 1.00 46.44 107 ALA A O 1
#

Sequence (107 aa):
MMKEAMQRIIRRLTPVVRLPQAAVKRVVRIQDKISELASHLRKTSKIHFSQFTRKAKDRHEKVVSFLALLELVKQRVVRVDQEDLFEDIEIAVQDLDRLTDLKIEFA

Nearest PDB structures (foldseek):
  5h67-assembly1_C  TM=9.023E-01  e=5.311E-05  Bacillus subtilis subsp. subtilis str. 168
  4i99-assembly1_C  TM=8.368E-01  e=4.046E-03  Pyrococcus furiosus DSM 3638
  2b0l-assembly1_B-2  TM=5.851E-01  e=3.771E-02  Bacillus subtilis
  2frh-assembly1_B  TM=6.330E-01  e=1.497E-01  Staphylococcus aureus
  4hqm-assembly1_B  TM=5.658E-01  e=6.776E-01  Staphylococcus aureus

Solvent-accessible surface area (backbone atoms only — not com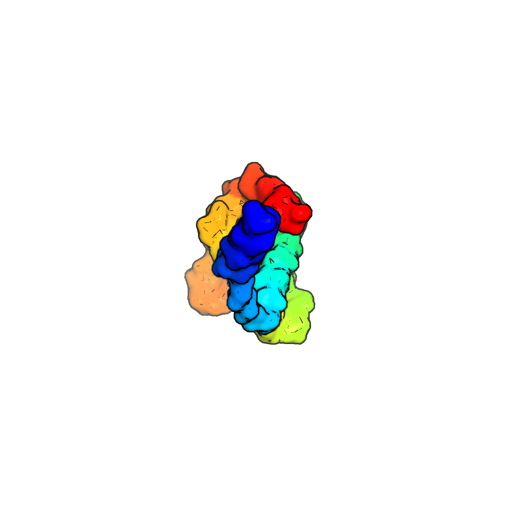parable to full-atom values): 6152 Å² total; per-residue (Å²): 112,70,67,60,54,51,51,55,50,52,63,70,66,53,77,85,72,81,68,56,66,69,57,54,55,46,52,53,51,24,53,54,38,38,52,53,51,52,56,50,39,75,75,59,48,51,50,43,49,62,68,72,44,67,80,47,89,47,72,66,50,43,51,37,46,51,52,21,50,51,51,38,42,74,70,55,28,32,45,75,48,59,92,51,90,92,51,66,36,42,36,33,69,64,30,71,65,57,54,55,53,53,60,65,81,75,103

Radius of gyration: 19.37 Å; Cα contacts (8 Å, |Δi|>4): 86; chains: 1; bounding box: 69×23×31 Å

Foldseek 3Di:
DVVVVVVVVVVVVPPPPPDDVVVVVLVVLLLVLLVQVLVVCVVPQKDKLCVSCVPPPDPVSSVSNVVSLVVCVVVVQWDWDADDPPGIIMIGGRDPVVSVCSVVVSD

Mean predicted aligned error: 9.76 Å

Secondary structure (DSSP, 8-state):
-HHHHHHHHHHHHS------HHHHHHHHHHHHHHHHHHHHHHHHSEEEHHHHHTT--SHHHHHHHHHHHHHHHHTTSEEEE-SSTTS--EEEES-HHHHHHHHHHT-

pLDDT: mean 84.63, std 11.75, range [46.44, 97.44]